Protein AF-W2XDA6-F1 (afdb_monomer)

Radius of gyration: 19.76 Å; Cα contacts (8 Å, |Δi|>4): 24; chains: 1; bounding box: 40×34×46 Å

Structure (mmCIF, N/CA/C/O backbone):
data_AF-W2XDA6-F1
#
_entry.id   AF-W2XDA6-F1
#
loop_
_atom_site.group_PDB
_atom_site.id
_atom_site.type_symbol
_atom_site.label_atom_id
_atom_site.label_alt_id
_atom_site.label_comp_id
_atom_site.label_asym_id
_atom_site.label_entity_id
_atom_site.label_seq_id
_atom_site.pdbx_PDB_ins_code
_atom_site.Cartn_x
_atom_site.Cartn_y
_atom_site.Cartn_z
_atom_site.occupancy
_atom_site.B_iso_or_equiv
_atom_site.auth_seq_id
_atom_site.auth_comp_id
_atom_site.auth_asym_id
_atom_site.auth_atom_id
_atom_site.pdbx_PDB_model_num
ATOM 1 N N . MET A 1 1 ? 20.621 -19.648 4.888 1.00 53.22 1 MET A N 1
ATOM 2 C CA . MET A 1 1 ? 21.411 -18.552 4.280 1.00 53.22 1 MET A CA 1
ATOM 3 C C . MET A 1 1 ? 21.521 -18.736 2.771 1.00 53.22 1 MET A C 1
ATOM 5 O O . MET A 1 1 ? 21.289 -17.774 2.058 1.00 53.22 1 MET A O 1
ATOM 9 N N . GLU A 1 2 ? 21.767 -19.957 2.284 1.00 69.31 2 GLU A N 1
ATOM 10 C CA . GLU A 1 2 ? 21.814 -20.283 0.844 1.00 69.31 2 GLU A CA 1
ATOM 11 C C . GLU A 1 2 ? 20.519 -19.964 0.079 1.00 69.31 2 GLU A C 1
ATOM 13 O O . GLU A 1 2 ? 20.577 -19.352 -0.979 1.00 69.31 2 GLU A O 1
ATOM 18 N N . SER A 1 3 ? 19.342 -20.250 0.648 1.00 79.88 3 SER A N 1
ATOM 19 C CA . SER A 1 3 ? 18.049 -20.011 -0.022 1.00 79.88 3 SER A CA 1
ATOM 20 C C . SER A 1 3 ? 17.784 -18.547 -0.392 1.00 79.88 3 SER A C 1
ATOM 22 O O . SER A 1 3 ? 17.148 -18.265 -1.408 1.00 79.88 3 SER A O 1
ATOM 24 N N . PHE A 1 4 ? 18.277 -17.604 0.415 1.00 81.44 4 PHE A N 1
ATOM 25 C CA . PHE A 1 4 ? 18.180 -16.179 0.106 1.00 81.44 4 PHE A CA 1
ATOM 26 C C . PHE A 1 4 ? 19.067 -15.816 -1.085 1.00 81.44 4 PHE A C 1
ATOM 28 O O . PHE A 1 4 ? 18.620 -15.101 -1.979 1.00 81.44 4 PHE A O 1
ATOM 35 N N . TRP A 1 5 ? 20.304 -16.317 -1.107 1.00 85.12 5 TRP A N 1
ATOM 36 C CA . TRP A 1 5 ? 21.252 -16.039 -2.182 1.00 85.12 5 TRP A CA 1
ATOM 37 C C . TRP A 1 5 ? 20.809 -16.664 -3.499 1.00 85.12 5 TRP A C 1
ATOM 39 O O . TRP A 1 5 ? 20.843 -15.982 -4.518 1.00 85.12 5 TRP A O 1
ATOM 49 N N . ASP A 1 6 ? 20.278 -17.884 -3.471 1.00 86.56 6 ASP A N 1
ATOM 50 C CA . ASP A 1 6 ? 19.698 -18.528 -4.651 1.00 86.56 6 ASP A CA 1
ATOM 51 C C . ASP A 1 6 ? 18.505 -17.746 -5.201 1.00 86.56 6 ASP A C 1
ATOM 53 O O . ASP A 1 6 ? 18.417 -17.496 -6.405 1.00 86.56 6 ASP A O 1
ATOM 57 N N . TYR A 1 7 ? 17.591 -17.315 -4.325 1.00 83.00 7 TYR A N 1
ATOM 58 C CA . TYR A 1 7 ? 16.469 -16.467 -4.721 1.00 83.00 7 TYR A CA 1
ATOM 59 C C . TYR A 1 7 ? 16.955 -15.136 -5.303 1.00 83.00 7 TYR A C 1
ATOM 61 O O . TYR A 1 7 ? 16.463 -14.693 -6.343 1.00 83.00 7 TYR A O 1
ATOM 69 N N . PHE A 1 8 ? 17.932 -14.499 -4.656 1.00 77.56 8 PHE A N 1
ATOM 70 C CA . PHE A 1 8 ? 18.487 -13.227 -5.097 1.00 77.56 8 PHE A CA 1
ATOM 71 C C . PHE A 1 8 ? 19.159 -13.355 -6.465 1.00 77.56 8 PHE A C 1
ATOM 73 O O . PHE A 1 8 ? 18.849 -12.570 -7.357 1.00 77.56 8 PHE A O 1
ATOM 80 N N . VAL A 1 9 ? 20.018 -14.357 -6.668 1.00 82.44 9 VAL A N 1
ATOM 81 C CA . VAL A 1 9 ? 20.710 -14.592 -7.944 1.00 82.44 9 VAL A CA 1
ATOM 82 C C . VAL A 1 9 ? 19.700 -14.843 -9.060 1.00 82.44 9 VAL A C 1
ATOM 84 O O . VAL A 1 9 ? 19.720 -14.113 -10.052 1.00 82.44 9 VAL A O 1
ATOM 87 N N . LYS A 1 10 ? 18.743 -15.757 -8.858 1.00 82.88 10 LYS A N 1
ATOM 88 C CA . LYS A 1 10 ? 17.706 -16.053 -9.860 1.00 82.88 10 LYS A CA 1
ATOM 89 C C . LYS A 1 10 ? 16.884 -14.814 -10.221 1.00 82.88 10 LYS A C 1
ATOM 91 O O . LYS A 1 10 ? 16.672 -14.515 -11.393 1.00 82.88 10 LYS A O 1
ATOM 96 N N . THR A 1 11 ? 16.451 -14.056 -9.215 1.00 76.75 11 THR A N 1
ATOM 97 C CA . THR A 1 11 ? 15.497 -12.951 -9.407 1.00 76.75 11 THR A CA 1
ATOM 98 C C . THR A 1 11 ? 16.164 -11.646 -9.843 1.00 76.75 11 THR A C 1
ATOM 100 O O . THR A 1 11 ? 15.520 -10.796 -10.454 1.00 76.75 11 THR A O 1
ATOM 103 N N . ARG A 1 12 ? 17.438 -11.425 -9.496 1.00 78.25 12 ARG A N 1
ATOM 104 C CA . ARG A 1 12 ? 18.130 -10.146 -9.733 1.00 78.25 12 ARG A CA 1
ATOM 105 C C . ARG A 1 12 ? 19.229 -10.238 -10.775 1.00 78.25 12 ARG A C 1
ATOM 107 O O . ARG A 1 12 ? 19.311 -9.336 -11.598 1.00 78.25 12 ARG A O 1
ATOM 114 N N . ARG A 1 13 ? 20.053 -11.285 -10.734 1.00 78.62 13 ARG A N 1
ATOM 115 C CA . ARG A 1 13 ? 21.190 -11.439 -11.648 1.00 78.62 13 ARG A CA 1
ATOM 116 C C . ARG A 1 13 ? 20.790 -12.152 -12.933 1.00 78.62 13 ARG A C 1
ATOM 118 O O . ARG A 1 13 ? 21.169 -11.715 -14.004 1.00 78.62 13 ARG A O 1
ATOM 125 N N . ASP A 1 14 ? 20.034 -13.239 -12.828 1.00 79.69 14 ASP A N 1
ATOM 126 C CA . ASP A 1 14 ? 19.717 -14.056 -14.005 1.00 79.69 14 ASP A CA 1
ATOM 127 C C . ASP A 1 14 ? 18.526 -13.488 -14.791 1.00 79.69 14 ASP A C 1
ATOM 129 O O . ASP A 1 14 ? 18.443 -13.651 -16.002 1.00 79.69 14 ASP A O 1
ATOM 133 N N . THR A 1 15 ? 17.620 -12.778 -14.110 1.00 75.50 15 THR A N 1
ATOM 134 C CA . THR A 1 15 ? 16.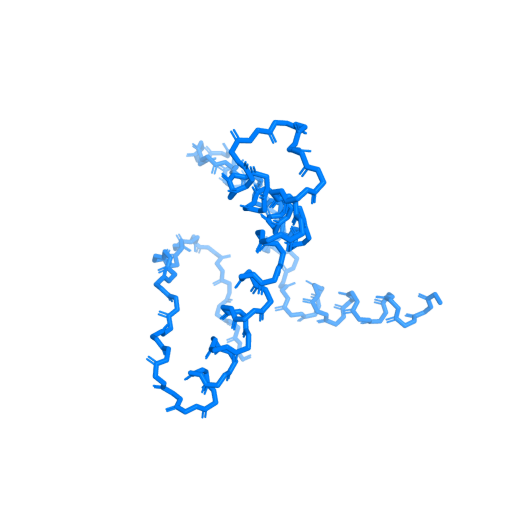469 -12.121 -14.755 1.00 75.50 15 THR A CA 1
ATOM 135 C C . THR A 1 15 ? 16.848 -10.796 -15.426 1.00 75.50 15 THR A C 1
ATOM 137 O O . THR A 1 15 ? 16.199 -10.394 -16.387 1.00 75.50 15 THR A O 1
ATOM 140 N N . TYR A 1 16 ? 17.877 -10.098 -14.934 1.00 71.38 16 TYR A N 1
ATOM 141 C CA . TYR A 1 16 ? 18.285 -8.792 -15.454 1.00 71.38 16 TYR A CA 1
ATOM 142 C C . TYR A 1 16 ? 19.768 -8.806 -15.791 1.00 71.38 16 TYR A C 1
ATOM 144 O O . TYR A 1 16 ? 20.596 -9.030 -14.909 1.00 71.38 16 TYR A O 1
ATOM 152 N N . ASP A 1 17 ? 20.095 -8.505 -17.049 1.00 75.81 17 ASP A N 1
ATOM 153 C CA . ASP A 1 17 ? 21.481 -8.347 -17.476 1.00 75.81 17 ASP A CA 1
ATOM 154 C C . ASP A 1 17 ? 22.221 -7.328 -16.594 1.00 75.81 17 ASP A C 1
ATOM 156 O O . ASP A 1 17 ? 21.642 -6.347 -16.120 1.00 75.81 17 ASP A O 1
ATOM 160 N N . ILE A 1 18 ? 23.519 -7.550 -16.377 1.00 71.44 18 ILE A N 1
ATOM 161 C CA . ILE A 1 18 ? 24.352 -6.684 -15.531 1.00 71.44 18 ILE A CA 1
ATOM 162 C C . ILE A 1 18 ? 24.339 -5.236 -16.048 1.00 71.44 18 ILE A C 1
ATOM 164 O O . ILE A 1 18 ? 24.400 -4.301 -15.248 1.00 71.44 18 ILE A O 1
ATOM 168 N N . SER A 1 19 ? 24.178 -5.023 -17.359 1.00 72.31 19 SER A N 1
ATOM 169 C CA . SER A 1 19 ? 24.037 -3.684 -17.941 1.00 72.31 19 SER A CA 1
ATOM 170 C C . SER A 1 19 ? 22.820 -2.912 -17.418 1.00 72.31 19 SER A C 1
ATOM 172 O O . SER A 1 19 ? 22.909 -1.694 -17.280 1.00 72.31 19 SER A O 1
ATOM 174 N N . CYS A 1 20 ? 21.740 -3.588 -17.009 1.00 66.88 20 CYS A N 1
ATOM 175 C CA . CYS A 1 20 ? 20.569 -2.960 -16.385 1.00 66.88 20 CYS A CA 1
ATOM 176 C C . CYS A 1 20 ? 20.871 -2.366 -14.997 1.00 66.88 20 CYS A C 1
ATOM 178 O O . CYS A 1 20 ? 20.094 -1.560 -14.489 1.00 66.88 20 CYS A O 1
ATOM 180 N N . TRP A 1 21 ? 21.987 -2.758 -14.375 1.00 73.31 21 TRP A N 1
ATOM 181 C CA . TRP A 1 21 ? 22.459 -2.213 -13.099 1.00 73.31 21 TRP A CA 1
ATOM 182 C C . TRP A 1 21 ? 23.443 -1.049 -13.282 1.00 73.31 21 TRP A C 1
ATOM 184 O O . TRP A 1 21 ? 23.784 -0.374 -12.310 1.00 73.31 21 TRP A O 1
ATOM 194 N N . ASN A 1 22 ? 23.902 -0.791 -14.512 1.00 77.38 22 ASN A N 1
ATOM 195 C CA . ASN A 1 22 ? 24.834 0.289 -14.803 1.00 77.38 22 ASN A CA 1
ATOM 196 C C . ASN A 1 22 ? 24.096 1.622 -15.005 1.00 77.38 22 ASN A C 1
ATOM 198 O O . ASN A 1 22 ? 23.523 1.887 -16.058 1.00 77.38 22 ASN A O 1
ATOM 202 N N . ILE A 1 23 ? 24.182 2.503 -14.008 1.00 74.56 23 ILE A N 1
ATOM 203 C CA . ILE A 1 23 ? 23.529 3.822 -14.022 1.00 74.56 23 ILE A CA 1
ATOM 204 C C . ILE A 1 23 ? 24.394 4.946 -14.620 1.00 74.56 23 ILE A C 1
ATOM 206 O O . ILE A 1 23 ? 23.946 6.089 -14.688 1.00 74.56 23 ILE A O 1
ATOM 210 N N . SER A 1 24 ? 25.624 4.658 -15.063 1.00 78.19 24 SER A N 1
ATOM 211 C CA . SER A 1 24 ? 26.550 5.688 -15.572 1.00 78.19 24 SER A CA 1
ATOM 212 C C . SER A 1 24 ? 26.011 6.435 -16.798 1.00 78.19 24 SER A C 1
ATOM 214 O O . SER A 1 24 ? 26.189 7.647 -16.903 1.00 78.19 24 SER A O 1
ATOM 216 N N . GLY A 1 25 ? 25.288 5.747 -17.691 1.00 73.62 25 GLY A N 1
ATOM 217 C CA . GLY A 1 25 ? 24.611 6.377 -18.831 1.00 73.62 25 GLY A CA 1
ATOM 218 C C . GLY A 1 25 ? 23.520 7.357 -18.395 1.00 73.62 25 GLY A C 1
ATOM 219 O O . GLY A 1 25 ? 23.433 8.459 -18.923 1.00 73.62 25 GLY A O 1
ATOM 220 N N . MET A 1 26 ? 22.761 7.002 -17.355 1.00 74.19 26 MET A N 1
ATOM 221 C CA . MET A 1 26 ? 21.695 7.845 -16.803 1.00 74.19 26 MET A CA 1
ATOM 222 C C . MET A 1 26 ? 22.261 9.098 -16.128 1.00 74.19 26 MET A C 1
ATOM 224 O O . MET A 1 26 ? 21.709 10.183 -16.282 1.00 74.19 26 MET A O 1
ATOM 228 N N . MET A 1 27 ? 23.400 8.961 -15.438 1.00 76.56 27 MET A N 1
ATOM 229 C CA . MET A 1 27 ? 24.135 10.099 -14.876 1.00 76.56 27 MET A CA 1
ATOM 230 C C . MET A 1 27 ? 24.665 11.032 -15.970 1.00 76.56 27 MET A C 1
ATOM 232 O O . MET A 1 27 ? 24.546 12.246 -15.844 1.00 76.56 27 MET A O 1
ATOM 236 N N . LYS A 1 28 ? 25.216 10.479 -17.059 1.00 80.25 28 LYS A N 1
ATOM 237 C CA . LYS A 1 28 ? 25.729 11.264 -18.193 1.00 80.25 28 LYS A CA 1
ATOM 238 C C . LYS A 1 28 ? 24.630 12.070 -18.895 1.00 80.25 28 LYS A C 1
ATOM 240 O O . LYS A 1 28 ? 24.893 13.171 -19.367 1.00 80.25 28 LYS A O 1
ATOM 245 N N . GLU A 1 29 ? 23.416 11.532 -18.950 1.00 81.19 29 GLU A N 1
ATOM 246 C CA . GLU A 1 29 ? 22.244 12.184 -19.549 1.00 81.19 29 GLU A CA 1
ATOM 247 C C . GLU A 1 29 ? 21.473 13.089 -18.569 1.00 81.19 29 GLU A C 1
ATOM 249 O O . GLU A 1 29 ? 20.426 13.621 -18.929 1.00 81.19 29 GLU A O 1
ATOM 254 N N . ASN A 1 30 ? 21.981 13.298 -17.345 1.00 78.50 30 ASN A N 1
ATOM 255 C CA . ASN A 1 30 ? 21.308 14.054 -16.279 1.00 78.50 30 ASN A CA 1
ATOM 256 C C . ASN A 1 30 ? 19.871 13.573 -15.996 1.00 78.50 30 ASN A C 1
ATOM 258 O O . ASN A 1 30 ? 19.000 14.363 -15.629 1.00 78.50 30 ASN A O 1
ATOM 262 N N . LEU A 1 31 ? 19.612 12.272 -16.156 1.00 73.56 31 LEU A N 1
ATOM 263 C CA . LEU A 1 31 ? 18.328 11.686 -15.790 1.00 73.56 31 LEU A CA 1
ATOM 264 C C . LEU A 1 31 ? 18.193 11.656 -14.266 1.00 73.56 31 LEU A C 1
ATOM 266 O O . LEU A 1 31 ? 19.104 11.231 -13.553 1.00 73.56 31 LEU A O 1
ATOM 270 N N . GLU A 1 32 ? 17.030 12.065 -13.763 1.00 75.81 32 GLU A N 1
ATOM 271 C CA . GLU A 1 32 ? 16.738 12.017 -12.334 1.00 75.81 32 GLU A CA 1
ATOM 272 C C . GLU A 1 32 ? 16.686 10.557 -11.848 1.00 75.81 32 GLU A C 1
ATOM 274 O O . GLU A 1 32 ? 15.765 9.794 -12.158 1.00 75.81 32 GLU A O 1
ATOM 279 N N . ILE A 1 33 ? 17.688 10.152 -11.062 1.00 66.31 33 ILE A N 1
ATOM 280 C CA . ILE A 1 33 ? 17.725 8.828 -10.433 1.00 66.31 33 ILE A CA 1
ATOM 281 C C . ILE A 1 33 ? 16.950 8.895 -9.120 1.00 66.31 33 ILE A C 1
ATOM 283 O O . ILE A 1 33 ? 17.498 9.160 -8.050 1.00 66.31 33 ILE A O 1
ATOM 287 N N . VAL A 1 34 ? 15.653 8.617 -9.193 1.00 62.84 34 VAL A N 1
ATOM 288 C CA . VAL A 1 34 ? 14.812 8.522 -7.998 1.00 62.84 34 VAL A CA 1
ATOM 289 C C . VAL A 1 34 ? 14.964 7.132 -7.385 1.00 62.84 34 VAL A C 1
ATOM 291 O O . VAL A 1 34 ? 14.551 6.130 -7.977 1.00 62.84 34 VAL A O 1
ATOM 294 N N . ASN A 1 35 ? 15.508 7.049 -6.166 1.00 59.94 35 ASN A N 1
ATOM 295 C CA . ASN A 1 35 ? 15.510 5.807 -5.394 1.00 59.94 35 ASN A CA 1
ATOM 296 C C . ASN A 1 35 ? 14.072 5.451 -4.992 1.00 59.94 35 ASN A C 1
ATOM 298 O O . ASN A 1 35 ? 13.578 5.818 -3.922 1.00 59.94 35 ASN A O 1
ATOM 302 N N . ARG A 1 36 ? 13.391 4.689 -5.849 1.00 56.69 36 ARG A N 1
ATOM 303 C CA . ARG A 1 36 ? 12.168 3.988 -5.471 1.00 56.69 36 ARG A CA 1
ATOM 304 C C . ARG A 1 36 ? 12.574 2.854 -4.546 1.00 56.69 36 ARG A C 1
ATOM 306 O O . ARG A 1 36 ? 12.790 1.728 -4.986 1.00 56.69 36 ARG A O 1
ATOM 313 N N . THR A 1 37 ? 12.694 3.160 -3.255 1.00 51.75 37 THR A N 1
ATOM 314 C CA . THR A 1 37 ? 12.884 2.134 -2.232 1.00 51.75 37 THR A CA 1
ATOM 315 C C . THR A 1 37 ? 11.731 1.150 -2.369 1.00 51.75 37 THR A C 1
ATOM 317 O O . THR A 1 37 ? 10.597 1.447 -1.997 1.00 51.75 37 THR A O 1
ATOM 320 N N . ASN A 1 38 ? 12.013 -0.031 -2.913 1.00 61.38 38 ASN A N 1
ATOM 321 C CA . ASN A 1 38 ? 11.007 -1.043 -3.201 1.00 61.38 38 ASN A CA 1
ATOM 322 C C . ASN A 1 38 ? 10.565 -1.798 -1.939 1.00 61.38 38 ASN A C 1
ATOM 324 O O . ASN A 1 38 ? 10.129 -2.936 -2.058 1.00 61.38 38 ASN A O 1
ATOM 328 N N . LYS A 1 39 ? 10.718 -1.212 -0.740 1.00 73.75 39 LYS A N 1
ATOM 329 C CA . LYS A 1 39 ? 10.346 -1.836 0.533 1.00 73.75 39 LYS A CA 1
ATOM 330 C C . LYS A 1 39 ? 8.835 -1.715 0.698 1.00 73.75 39 LYS A C 1
ATOM 332 O O . LYS A 1 39 ? 8.372 -0.656 1.135 1.00 73.75 39 LYS A O 1
ATOM 337 N N . PRO A 1 40 ? 8.059 -2.773 0.412 1.00 73.81 40 PRO A N 1
ATOM 338 C CA . PRO A 1 40 ? 6.605 -2.683 0.438 1.00 73.81 40 PRO A CA 1
ATOM 339 C C . PRO A 1 40 ? 6.119 -2.368 1.854 1.00 73.81 40 PRO A C 1
ATOM 341 O O . PRO A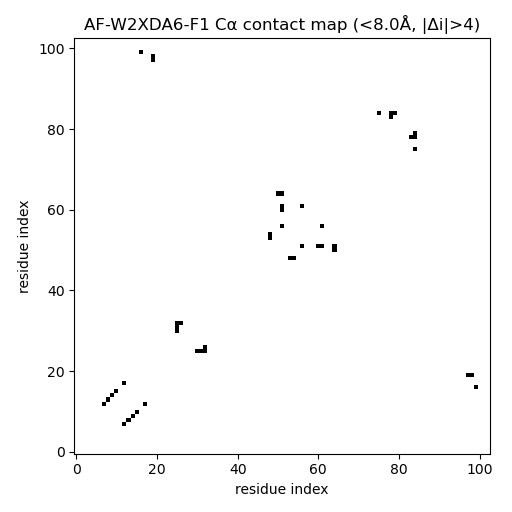 1 40 ? 5.201 -1.580 2.027 1.00 73.81 40 PRO A O 1
ATOM 344 N N . LEU A 1 41 ? 6.829 -2.871 2.870 1.00 79.38 41 LEU A N 1
ATOM 345 C CA . LEU A 1 41 ? 6.567 -2.574 4.276 1.00 79.38 41 LEU A CA 1
ATOM 346 C C . LEU A 1 41 ? 6.719 -1.083 4.612 1.00 79.38 41 LEU A C 1
ATOM 348 O O . LEU A 1 41 ? 5.885 -0.521 5.307 1.00 79.38 41 LEU A O 1
ATOM 352 N N . ALA A 1 42 ? 7.756 -0.414 4.101 1.00 83.06 42 ALA A N 1
ATOM 353 C CA . ALA A 1 42 ? 7.958 1.012 4.367 1.00 83.06 42 ALA A CA 1
ATOM 354 C C . ALA A 1 42 ? 6.937 1.889 3.622 1.00 83.06 42 ALA A C 1
ATOM 356 O O . ALA A 1 42 ? 6.567 2.957 4.102 1.00 83.06 42 ALA A O 1
ATOM 357 N N . ALA A 1 43 ? 6.487 1.461 2.438 1.00 83.38 43 ALA A N 1
ATOM 358 C CA . ALA A 1 43 ? 5.385 2.113 1.733 1.00 83.38 43 ALA A CA 1
ATOM 359 C C . ALA A 1 43 ? 4.055 1.921 2.481 1.00 83.38 43 ALA A C 1
ATOM 361 O O . ALA A 1 43 ? 3.325 2.885 2.688 1.00 83.38 43 ALA A O 1
ATOM 362 N N . TYR A 1 44 ? 3.789 0.702 2.953 1.00 87.25 44 TYR A N 1
ATOM 363 C CA . TYR A 1 44 ? 2.600 0.375 3.733 1.00 87.25 44 TYR A CA 1
ATOM 364 C C . TYR A 1 44 ? 2.547 1.146 5.058 1.00 87.25 44 TYR A C 1
ATOM 366 O O . TYR A 1 44 ? 1.534 1.770 5.356 1.00 87.25 44 TYR A O 1
ATOM 374 N N . ASN A 1 45 ? 3.654 1.198 5.806 1.00 87.44 45 ASN A N 1
ATOM 375 C CA . ASN A 1 45 ? 3.722 1.943 7.065 1.00 87.44 45 ASN A CA 1
ATOM 376 C C . ASN A 1 45 ? 3.485 3.447 6.868 1.00 87.44 45 ASN A C 1
ATOM 378 O O . ASN A 1 45 ? 2.846 4.067 7.711 1.00 87.44 45 ASN A O 1
ATOM 382 N N . ARG A 1 46 ? 3.956 4.030 5.754 1.00 87.88 46 ARG A N 1
ATOM 383 C CA . ARG A 1 46 ? 3.661 5.431 5.408 1.00 87.88 46 ARG A CA 1
ATOM 384 C C . ARG A 1 46 ? 2.177 5.640 5.124 1.00 87.88 46 ARG A C 1
ATOM 386 O O . ARG A 1 46 ? 1.576 6.505 5.741 1.00 87.88 46 ARG A O 1
ATOM 393 N N . ARG A 1 47 ? 1.570 4.784 4.296 1.00 88.88 47 ARG A N 1
ATOM 394 C CA . ARG A 1 47 ? 0.125 4.836 4.030 1.00 88.88 47 ARG A CA 1
ATOM 395 C C . ARG A 1 47 ? -0.696 4.703 5.316 1.00 88.88 47 ARG A C 1
ATOM 397 O O . ARG A 1 47 ? -1.657 5.438 5.490 1.00 88.88 47 ARG A O 1
ATOM 404 N N . LEU A 1 48 ? -0.326 3.793 6.216 1.00 89.50 48 LEU A N 1
ATOM 405 C CA . LEU A 1 48 ? -0.988 3.674 7.517 1.00 89.50 48 LEU A CA 1
ATOM 406 C C . LEU A 1 48 ? -0.834 4.942 8.359 1.00 89.50 48 LEU A C 1
ATOM 408 O O . LEU A 1 48 ? -1.819 5.400 8.929 1.00 89.50 48 LEU A O 1
ATOM 412 N N . ALA A 1 49 ? 0.369 5.520 8.421 1.00 89.19 49 ALA A N 1
ATOM 413 C CA . ALA A 1 49 ? 0.603 6.780 9.125 1.00 89.19 49 ALA A CA 1
ATOM 414 C C . ALA A 1 49 ? -0.275 7.918 8.574 1.00 89.19 49 ALA A C 1
ATOM 416 O O . ALA A 1 49 ? -0.872 8.652 9.361 1.00 89.19 49 ALA A O 1
ATOM 417 N N . ASP A 1 50 ? -0.426 8.003 7.249 1.00 89.31 50 ASP A N 1
ATOM 418 C CA . ASP A 1 50 ? -1.308 8.976 6.596 1.00 89.31 50 ASP A CA 1
ATOM 419 C C . ASP A 1 50 ? -2.784 8.751 6.976 1.00 89.31 50 ASP A C 1
ATOM 421 O O . ASP A 1 50 ? -3.501 9.711 7.252 1.00 89.31 50 ASP A O 1
ATOM 425 N N . ILE A 1 51 ? -3.238 7.490 7.052 1.00 91.12 51 ILE A N 1
ATOM 426 C CA . ILE A 1 51 ? -4.614 7.141 7.458 1.00 91.12 51 ILE A CA 1
ATOM 427 C C . ILE A 1 51 ? -4.867 7.480 8.934 1.00 91.12 51 ILE A C 1
ATOM 429 O O . ILE A 1 51 ? -5.950 7.953 9.273 1.00 91.12 51 ILE A O 1
ATOM 433 N N . PHE A 1 52 ? -3.892 7.255 9.822 1.00 90.62 52 PHE A N 1
ATOM 434 C CA . PHE A 1 52 ? -4.037 7.603 11.239 1.00 90.62 52 PHE A CA 1
ATOM 435 C C . PHE A 1 52 ? -4.182 9.117 11.462 1.00 90.62 52 PHE A C 1
ATOM 437 O O . PHE A 1 52 ? -4.761 9.516 12.473 1.00 90.62 52 PHE A O 1
ATOM 444 N N . GLY A 1 53 ? -3.653 9.953 10.558 1.00 85.25 53 GLY A N 1
ATOM 445 C CA . GLY A 1 53 ? -3.799 11.415 10.582 1.00 85.25 53 GLY A CA 1
ATOM 446 C C . GLY A 1 53 ? -3.087 12.127 11.740 1.00 85.25 53 GLY A C 1
ATOM 447 O O . GLY A 1 53 ? -3.134 13.352 11.833 1.00 85.25 53 GLY A O 1
ATOM 448 N N . ALA A 1 54 ? -2.422 11.381 12.623 1.00 84.62 54 ALA A N 1
ATOM 449 C CA . ALA A 1 54 ? -1.680 11.894 13.764 1.00 84.62 54 ALA A CA 1
ATOM 450 C C . ALA A 1 54 ? -0.464 10.998 14.061 1.00 84.62 54 ALA A C 1
ATOM 452 O O . ALA A 1 54 ? -0.580 9.774 13.968 1.00 84.62 54 ALA A O 1
ATOM 453 N N . PRO A 1 55 ? 0.677 11.565 14.502 1.00 86.88 55 PRO A N 1
ATOM 454 C CA . PRO A 1 55 ? 1.844 10.778 14.913 1.00 86.88 55 PRO A CA 1
ATOM 455 C C . PRO A 1 55 ? 1.553 9.815 16.074 1.00 86.88 55 PRO A C 1
ATOM 457 O O . PRO A 1 55 ? 2.160 8.749 16.170 1.00 86.88 55 PRO A O 1
ATOM 460 N N . HIS A 1 56 ? 0.616 10.191 16.953 1.00 89.62 56 HIS A N 1
ATOM 461 C CA . HIS A 1 56 ? 0.244 9.443 18.154 1.00 89.62 56 HIS A CA 1
ATOM 462 C C . HIS A 1 56 ? -1.288 9.393 18.299 1.00 89.62 56 HIS A C 1
ATOM 464 O O . HIS A 1 56 ? -1.862 10.193 19.041 1.00 89.62 56 HIS A O 1
ATOM 470 N N . PRO A 1 57 ? -1.979 8.500 17.567 1.00 90.12 57 PRO A N 1
ATOM 471 C CA . PRO A 1 57 ? -3.425 8.35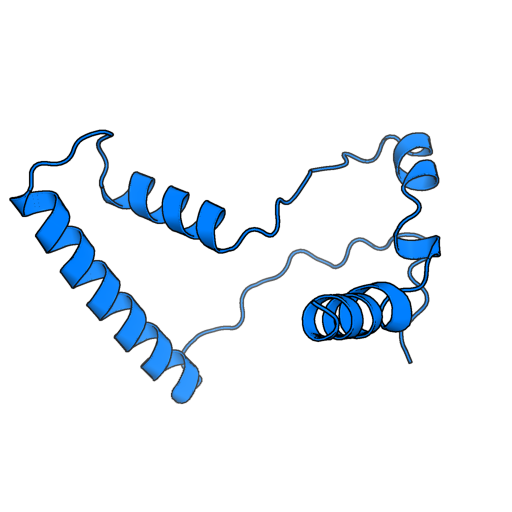0 17.689 1.00 90.12 57 PRO A CA 1
ATOM 472 C C . PRO A 1 57 ? -3.805 7.796 19.070 1.00 90.12 57 PRO A C 1
ATOM 474 O O . PRO A 1 57 ? -3.039 7.064 19.698 1.00 90.12 57 PRO A O 1
ATOM 477 N N . SER A 1 58 ? -5.020 8.101 19.536 1.00 94.56 58 SER A N 1
ATOM 478 C CA . SER A 1 58 ? -5.578 7.420 20.709 1.00 94.56 58 SER A CA 1
ATOM 479 C C . SER A 1 58 ? -5.721 5.919 20.434 1.00 94.56 58 SER A C 1
ATOM 481 O O . SER A 1 58 ? -5.885 5.507 19.286 1.00 94.56 58 SER A O 1
ATOM 483 N N . ILE A 1 59 ? -5.706 5.089 21.482 1.00 94.81 59 ILE A N 1
ATOM 484 C CA . ILE A 1 59 ? -5.855 3.629 21.334 1.00 94.81 59 ILE A CA 1
ATOM 485 C C . ILE A 1 59 ? -7.163 3.276 20.611 1.00 94.81 59 ILE A C 1
ATOM 487 O O . ILE A 1 59 ? -7.169 2.389 19.763 1.00 94.81 59 ILE A O 1
ATOM 491 N N . LEU A 1 60 ? -8.252 3.995 20.902 1.00 96.00 60 LEU A N 1
ATOM 492 C CA . LEU A 1 60 ? -9.539 3.792 20.231 1.00 96.00 60 LEU A CA 1
ATOM 493 C C . LEU A 1 60 ? -9.433 4.077 18.728 1.00 96.00 60 LEU A C 1
ATOM 495 O O . LEU A 1 60 ? -9.749 3.207 17.922 1.00 96.00 60 LEU A O 1
ATOM 499 N N . ASN A 1 61 ? -8.888 5.240 18.354 1.00 92.56 61 ASN A N 1
ATOM 500 C CA . ASN A 1 61 ? -8.696 5.598 16.948 1.00 92.56 61 ASN A CA 1
ATOM 501 C C . ASN A 1 61 ? -7.762 4.612 16.233 1.00 92.56 61 ASN A C 1
ATOM 503 O O . ASN A 1 61 ? -8.022 4.198 15.108 1.00 92.56 61 ASN A O 1
ATOM 507 N N . PHE A 1 62 ? -6.689 4.193 16.905 1.00 93.00 62 PHE A N 1
ATOM 508 C CA . PHE A 1 62 ? -5.749 3.212 16.378 1.00 93.00 62 PHE A CA 1
ATOM 509 C C . PHE A 1 62 ? -6.439 1.880 16.048 1.00 93.00 62 PHE A C 1
ATOM 511 O O . PHE A 1 62 ? -6.283 1.352 14.947 1.00 93.00 62 PHE A O 1
ATOM 518 N N . VAL A 1 63 ? -7.228 1.350 16.987 1.00 96.06 63 VAL A N 1
ATOM 519 C CA . VAL A 1 63 ? -7.957 0.087 16.810 1.00 96.06 63 VAL A CA 1
ATOM 520 C C . VAL A 1 63 ? -9.004 0.202 15.703 1.00 96.06 63 VAL A C 1
ATOM 522 O O . VAL A 1 63 ? -9.116 -0.708 14.880 1.00 96.06 63 VAL A O 1
ATOM 525 N N . ASP A 1 64 ? -9.754 1.300 15.657 1.00 95.75 64 ASP A N 1
ATOM 526 C CA . ASP A 1 64 ? -10.820 1.481 14.670 1.00 95.75 64 ASP A CA 1
ATOM 527 C C . ASP A 1 64 ? -10.268 1.626 13.247 1.00 95.75 64 ASP A C 1
ATOM 529 O O . ASP A 1 64 ? -10.755 0.961 12.328 1.00 95.75 64 ASP A O 1
ATOM 533 N N . VAL A 1 65 ? -9.184 2.390 13.068 1.00 94.50 65 VAL A N 1
ATOM 534 C CA . VAL A 1 65 ? -8.479 2.491 11.781 1.00 94.50 65 VAL A CA 1
ATOM 535 C C . VAL A 1 65 ? -7.960 1.127 11.325 1.00 94.50 65 VAL A C 1
ATOM 537 O O . VAL A 1 65 ? -8.148 0.759 10.165 1.00 94.50 65 VAL A O 1
ATOM 540 N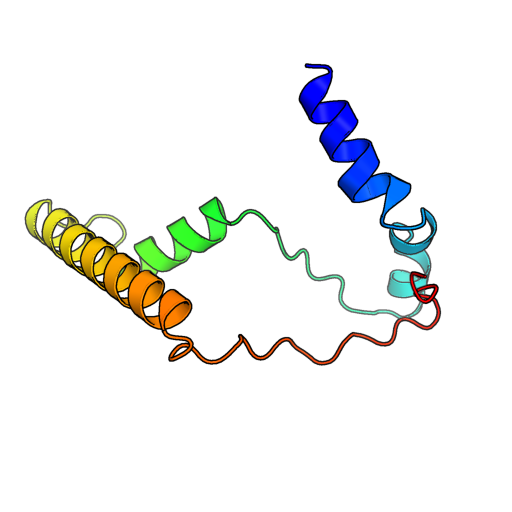 N . LEU A 1 66 ? -7.354 0.338 12.219 1.00 95.12 66 LEU A N 1
ATOM 541 C CA . LEU A 1 66 ? -6.852 -0.991 11.859 1.00 95.12 66 LEU A CA 1
ATOM 542 C C . LEU A 1 66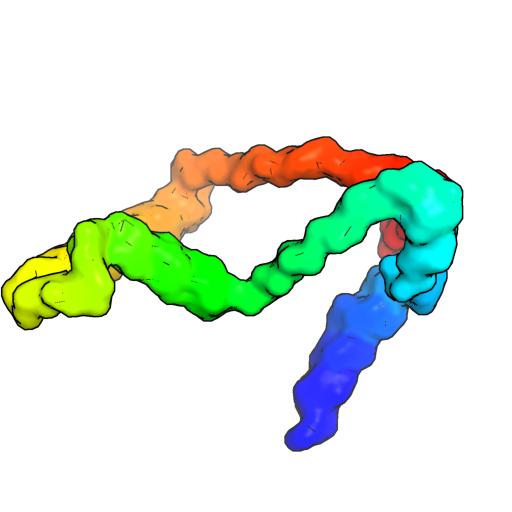 ? -7.968 -1.961 11.464 1.00 95.12 66 LEU A C 1
ATOM 544 O O . LEU A 1 66 ? -7.800 -2.721 10.510 1.00 95.12 66 LEU A O 1
ATOM 548 N N . LYS A 1 67 ? -9.111 -1.938 12.160 1.00 97.12 67 LYS A N 1
ATOM 549 C CA . LYS A 1 67 ? -10.280 -2.747 11.778 1.00 97.12 67 LYS A CA 1
ATOM 550 C C . LYS A 1 67 ? -10.771 -2.375 10.383 1.00 97.12 67 LYS A C 1
ATOM 552 O O . LYS A 1 67 ? -11.053 -3.265 9.579 1.00 97.12 67 LYS A O 1
ATOM 557 N N . GLN A 1 68 ? -10.857 -1.078 10.094 1.00 96.06 68 GLN A N 1
ATOM 558 C CA . GLN A 1 68 ? -11.294 -0.602 8.788 1.00 96.06 68 GLN A CA 1
ATOM 559 C C . GLN A 1 68 ? -10.299 -0.984 7.687 1.00 96.06 68 GLN A C 1
ATOM 561 O O . GLN A 1 68 ? -10.716 -1.457 6.633 1.00 96.06 68 GLN A O 1
ATOM 566 N N . GLU A 1 69 ? -8.996 -0.849 7.932 1.00 94.81 69 GLU A N 1
ATOM 567 C CA . GLU A 1 69 ? -7.966 -1.251 6.972 1.00 94.81 69 GLU A CA 1
ATOM 568 C C . GLU A 1 69 ? -7.981 -2.765 6.716 1.00 94.81 69 GLU A C 1
ATOM 570 O O . GLU A 1 69 ? -7.918 -3.193 5.565 1.00 94.81 69 GLU A O 1
ATOM 575 N N . ALA A 1 70 ? -8.147 -3.585 7.759 1.00 95.31 70 ALA A N 1
ATOM 576 C CA . ALA A 1 70 ? -8.275 -5.033 7.610 1.00 95.31 70 ALA A CA 1
ATOM 577 C C . ALA A 1 70 ? -9.492 -5.412 6.751 1.00 95.31 70 ALA A C 1
ATOM 579 O O . ALA A 1 70 ? -9.385 -6.260 5.864 1.00 95.31 70 ALA A O 1
ATOM 580 N N . LYS A 1 71 ? -10.636 -4.751 6.973 1.00 97.25 71 LYS A N 1
ATOM 581 C CA . LYS A 1 71 ? -11.836 -4.930 6.148 1.00 97.25 71 LYS A CA 1
ATOM 582 C C . LYS A 1 71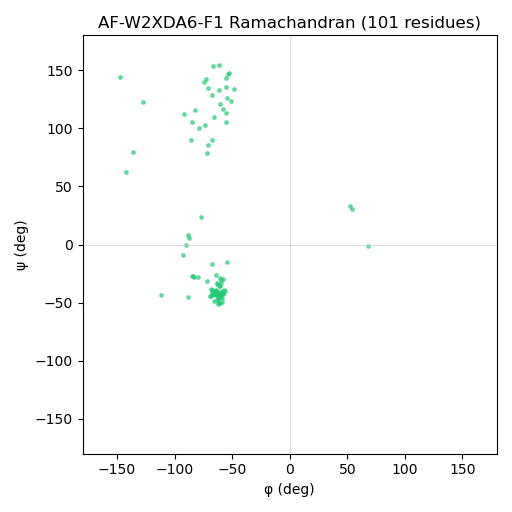 ? -11.579 -4.535 4.690 1.00 97.25 71 LYS A C 1
ATOM 584 O O . LYS A 1 71 ? -11.827 -5.344 3.801 1.00 97.25 71 LYS A O 1
ATOM 589 N N . ASN A 1 72 ? -11.019 -3.347 4.455 1.00 93.94 72 ASN A N 1
ATOM 590 C CA . ASN A 1 72 ? -10.691 -2.864 3.110 1.00 93.94 72 ASN A CA 1
ATOM 591 C C . ASN A 1 72 ? -9.772 -3.842 2.364 1.00 93.94 72 ASN A C 1
ATOM 593 O O . ASN A 1 72 ? -9.955 -4.087 1.174 1.00 93.94 72 ASN A O 1
ATOM 597 N N . TYR A 1 73 ? -8.792 -4.418 3.063 1.00 93.00 73 TYR A N 1
ATOM 598 C CA . TYR A 1 73 ? -7.867 -5.381 2.478 1.00 93.00 73 TYR A CA 1
ATOM 599 C C . TYR A 1 73 ? -8.568 -6.683 2.070 1.00 93.00 73 TYR A C 1
ATOM 601 O O . TYR A 1 73 ? -8.325 -7.203 0.980 1.00 93.00 73 TYR A O 1
ATOM 609 N N . LEU A 1 74 ? -9.470 -7.203 2.910 1.00 96.00 74 LEU A N 1
ATOM 610 C CA . LEU A 1 74 ? -10.281 -8.375 2.567 1.00 96.00 74 LEU A CA 1
ATOM 611 C C . LEU A 1 74 ? -11.181 -8.101 1.357 1.00 96.00 74 LEU A C 1
ATOM 613 O O . LEU A 1 74 ? -11.218 -8.917 0.435 1.00 96.00 74 LEU A O 1
ATOM 617 N N . ASP A 1 75 ? -11.839 -6.943 1.323 1.00 95.50 75 ASP A N 1
ATOM 618 C CA . ASP A 1 75 ? -12.673 -6.527 0.193 1.00 95.50 75 ASP A CA 1
ATOM 619 C C . ASP A 1 75 ? -11.838 -6.428 -1.095 1.00 95.50 75 ASP A C 1
ATOM 621 O O . ASP A 1 75 ? -12.226 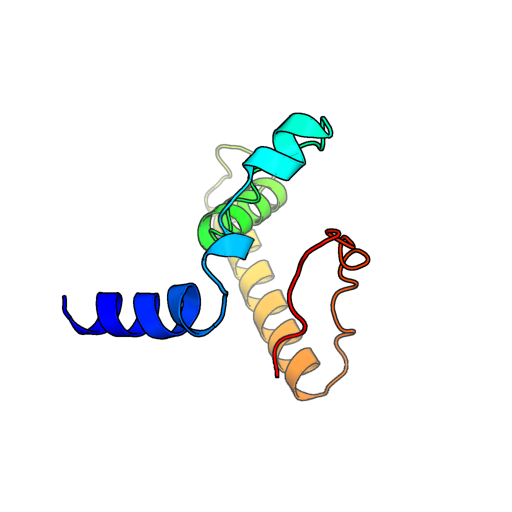-6.958 -2.139 1.00 95.50 75 ASP A O 1
ATOM 625 N N . GLN A 1 76 ? -10.628 -5.866 -1.011 1.00 92.69 76 GLN A N 1
ATOM 626 C CA . GLN A 1 76 ? -9.697 -5.804 -2.135 1.00 92.69 76 GLN A CA 1
ATOM 627 C C . GLN A 1 76 ? -9.289 -7.200 -2.628 1.00 92.69 76 GLN A C 1
ATOM 629 O O . GLN A 1 76 ? -9.248 -7.428 -3.837 1.00 92.69 76 GLN A O 1
ATOM 634 N N . LEU A 1 77 ? -9.006 -8.153 -1.734 1.00 94.00 77 LEU A N 1
ATOM 635 C CA . LEU A 1 77 ? -8.683 -9.531 -2.125 1.00 94.00 77 LEU A CA 1
ATOM 636 C C . LEU A 1 77 ? -9.850 -10.2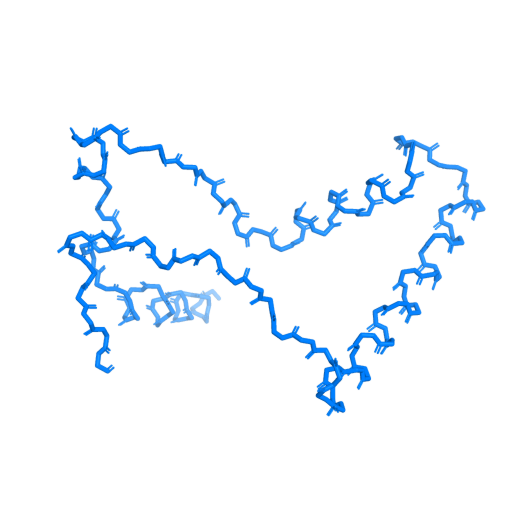05 -2.851 1.00 94.00 77 LEU A C 1
ATOM 638 O O . LEU A 1 77 ? -9.646 -10.892 -3.857 1.00 94.00 77 LEU A O 1
ATOM 642 N N . VAL A 1 78 ? -11.072 -9.994 -2.363 1.00 96.38 78 VAL A N 1
ATOM 643 C CA . VAL A 1 78 ? -12.292 -10.483 -3.008 1.00 96.38 78 VAL A CA 1
ATOM 644 C C . VAL A 1 78 ? -12.441 -9.840 -4.393 1.00 96.38 78 VAL A C 1
ATOM 646 O O . VAL A 1 78 ? -12.673 -10.544 -5.377 1.00 96.38 78 VAL A O 1
ATOM 649 N N . ASP A 1 79 ? -12.219 -8.535 -4.519 1.00 94.88 79 ASP A N 1
ATOM 650 C CA . ASP A 1 79 ? -12.281 -7.830 -5.800 1.00 94.88 79 ASP A CA 1
ATOM 651 C C . ASP A 1 79 ? -11.213 -8.284 -6.795 1.00 94.88 79 ASP A C 1
ATOM 653 O O . ASP A 1 79 ? -11.512 -8.435 -7.982 1.00 94.88 79 ASP A O 1
ATOM 657 N N . VAL A 1 80 ? -9.988 -8.554 -6.339 1.00 91.19 80 VAL A N 1
ATOM 658 C CA . VAL A 1 80 ? -8.931 -9.148 -7.170 1.00 91.19 80 VAL A CA 1
ATOM 659 C C . VAL A 1 80 ? -9.360 -10.533 -7.648 1.00 91.19 80 VAL A C 1
ATOM 661 O O . VAL A 1 80 ? -9.290 -10.820 -8.846 1.00 91.19 80 VAL A O 1
ATOM 664 N N . ARG A 1 81 ? -9.877 -11.377 -6.746 1.00 93.88 81 ARG A N 1
ATOM 665 C CA . ARG A 1 81 ? -10.354 -12.728 -7.078 1.00 93.88 81 ARG A CA 1
ATOM 666 C C . ARG A 1 81 ? -11.467 -12.705 -8.127 1.00 93.88 81 ARG A C 1
ATOM 668 O O . ARG A 1 81 ? -11.470 -13.539 -9.029 1.00 93.88 81 ARG A O 1
ATOM 675 N N . HIS A 1 82 ? -12.384 -11.746 -8.032 1.00 95.81 82 HIS A N 1
ATOM 676 C CA . HIS A 1 82 ? -13.489 -11.574 -8.977 1.00 95.81 82 HIS A CA 1
ATOM 677 C C . HIS A 1 82 ? -13.149 -10.680 -10.179 1.00 95.81 82 HIS A C 1
ATOM 679 O O . HIS A 1 82 ? -14.046 -10.359 -10.956 1.00 95.81 82 HIS A O 1
ATOM 685 N N . ARG A 1 83 ? -11.878 -10.284 -10.357 1.00 90.62 83 ARG A N 1
ATOM 686 C CA . ARG A 1 83 ? -11.411 -9.397 -11.441 1.00 90.62 83 ARG A CA 1
ATOM 687 C C . ARG A 1 83 ? -12.169 -8.061 -11.524 1.00 90.62 83 ARG A C 1
ATOM 689 O O . ARG A 1 83 ? -12.312 -7.491 -12.602 1.00 90.62 83 ARG A O 1
ATOM 696 N N . ARG A 1 84 ? -12.653 -7.558 -10.386 1.00 92.94 84 ARG A N 1
ATOM 697 C CA . ARG A 1 84 ? -13.297 -6.238 -10.262 1.00 92.94 84 ARG A CA 1
ATOM 698 C C . ARG A 1 84 ? -12.279 -5.117 -10.067 1.00 92.94 84 ARG A C 1
ATOM 700 O O . ARG A 1 84 ? -12.526 -3.983 -10.472 1.00 92.94 84 ARG A O 1
ATOM 707 N N . GLN A 1 85 ? -11.123 -5.437 -9.488 1.00 89.00 85 GLN A N 1
ATOM 708 C CA . GLN A 1 85 ? -9.995 -4.514 -9.394 1.00 89.00 85 GLN A CA 1
ATOM 709 C C . GLN A 1 85 ? -9.407 -4.242 -10.782 1.00 89.00 85 GLN A C 1
ATOM 711 O O . GLN A 1 85 ? -9.076 -5.164 -11.529 1.00 89.00 85 GLN A O 1
ATOM 716 N N . ARG A 1 86 ? -9.256 -2.957 -11.118 1.00 84.06 86 ARG A N 1
ATOM 717 C CA . ARG A 1 86 ? -8.517 -2.544 -12.314 1.00 84.06 86 ARG A CA 1
ATOM 718 C C . ARG A 1 86 ? -7.016 -2.710 -12.055 1.00 84.06 86 ARG A C 1
ATOM 720 O O . ARG A 1 86 ? -6.567 -2.362 -10.962 1.00 84.06 86 ARG A O 1
ATOM 727 N N . PRO A 1 87 ? -6.235 -3.190 -13.036 1.00 77.88 87 PRO A N 1
ATOM 728 C CA . PRO A 1 87 ? -4.784 -3.211 -12.917 1.00 77.88 87 PRO A CA 1
ATOM 729 C C . PRO A 1 87 ? -4.247 -1.807 -12.604 1.00 77.88 87 PRO A C 1
ATOM 731 O O . PRO A 1 87 ? -4.781 -0.828 -13.141 1.00 77.88 87 PRO A O 1
ATOM 734 N N . PRO A 1 88 ? -3.195 -1.682 -11.776 1.00 76.06 88 PRO A N 1
ATOM 735 C CA . PRO A 1 88 ? -2.533 -0.404 -11.570 1.00 76.06 88 PRO A CA 1
ATOM 736 C C . PRO A 1 88 ? -2.079 0.169 -12.914 1.00 76.06 88 PRO A C 1
ATOM 738 O O . PRO A 1 88 ? -1.495 -0.540 -13.736 1.00 76.06 88 PRO A O 1
ATOM 741 N N . GLN A 1 89 ? -2.314 1.462 -13.137 1.00 76.94 89 GLN A N 1
ATOM 742 C CA . GLN A 1 89 ? -1.667 2.158 -14.242 1.00 76.94 89 GLN A CA 1
ATOM 743 C C . GLN A 1 89 ? -0.204 2.365 -13.870 1.00 76.94 89 GLN A C 1
ATOM 745 O O . GLN A 1 89 ? 0.145 3.212 -13.048 1.00 76.94 89 GLN A O 1
ATOM 750 N N . HIS A 1 90 ? 0.657 1.542 -14.451 1.00 64.44 90 HIS A N 1
ATOM 751 C CA . HIS A 1 90 ? 2.088 1.759 -14.376 1.00 64.44 90 HIS A CA 1
ATOM 752 C C . HIS A 1 90 ? 2.456 2.944 -15.274 1.00 64.44 90 HIS A C 1
ATOM 754 O O . HIS A 1 90 ? 1.875 3.119 -16.347 1.00 64.44 90 HIS A O 1
ATOM 760 N N . ALA A 1 91 ? 3.415 3.763 -14.832 1.00 65.12 91 ALA A N 1
ATOM 761 C CA . ALA A 1 91 ? 4.014 4.772 -15.699 1.00 65.12 91 ALA A CA 1
ATOM 762 C C . ALA A 1 91 ? 4.499 4.103 -16.993 1.00 65.12 91 ALA A C 1
ATOM 764 O O . ALA A 1 91 ? 4.912 2.937 -16.960 1.00 65.12 91 ALA A O 1
ATOM 765 N N . ALA A 1 92 ? 4.450 4.841 -18.107 1.00 65.25 92 ALA A N 1
ATOM 766 C CA . ALA A 1 92 ? 5.007 4.361 -19.363 1.00 65.25 92 ALA A CA 1
ATOM 767 C C . ALA A 1 92 ? 6.422 3.821 -19.096 1.00 65.25 92 ALA A C 1
ATOM 769 O O . ALA A 1 92 ? 7.176 4.471 -18.359 1.00 65.25 92 ALA A O 1
ATOM 770 N N .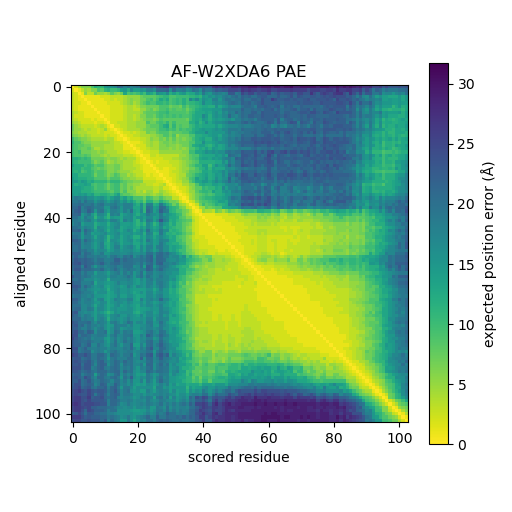 PRO A 1 93 ? 6.773 2.632 -19.618 1.00 60.41 93 PRO A N 1
ATOM 771 C CA . PRO A 1 93 ? 8.119 2.111 -19.467 1.00 60.41 93 PRO A CA 1
ATOM 772 C C . PRO A 1 93 ? 9.098 3.198 -19.898 1.00 60.41 93 PRO A C 1
ATOM 774 O O . PRO A 1 93 ? 8.991 3.705 -21.016 1.00 60.41 93 PRO A O 1
ATOM 777 N N . CYS A 1 94 ? 10.023 3.587 -19.017 1.00 52.75 94 CYS A N 1
ATOM 778 C CA . CYS A 1 94 ? 11.125 4.430 -19.448 1.00 52.75 94 CYS A CA 1
ATOM 779 C C . CYS A 1 94 ? 11.838 3.667 -20.563 1.00 52.75 94 CYS A C 1
ATOM 781 O O . CYS A 1 94 ? 12.346 2.565 -20.341 1.00 52.75 94 CYS A O 1
ATOM 783 N N . ALA A 1 95 ? 11.832 4.230 -21.769 1.00 48.81 95 ALA A N 1
ATOM 784 C CA . ALA A 1 95 ? 12.641 3.738 -22.865 1.00 48.81 95 ALA A CA 1
ATOM 785 C C . ALA A 1 95 ? 14.091 4.102 -22.545 1.00 48.81 95 ALA A C 1
ATOM 787 O O . ALA A 1 95 ? 14.620 5.095 -23.032 1.00 48.81 95 ALA A O 1
ATOM 788 N N . TYR A 1 96 ? 14.733 3.334 -21.668 1.00 53.38 96 TYR A N 1
ATOM 789 C CA . TYR A 1 96 ? 16.184 3.363 -21.635 1.00 53.38 96 TYR A CA 1
ATOM 790 C C . TYR A 1 96 ? 16.653 2.879 -23.003 1.00 53.38 96 TYR A C 1
ATOM 792 O O . TYR A 1 96 ? 16.175 1.851 -23.491 1.00 53.38 96 TYR A O 1
ATOM 800 N N . LEU A 1 97 ? 17.596 3.599 -23.608 1.00 52.19 97 LEU A N 1
ATOM 801 C CA . LEU A 1 97 ? 18.187 3.245 -24.902 1.00 52.19 97 LEU A CA 1
ATOM 802 C C . LEU A 1 97 ? 18.771 1.815 -24.931 1.00 52.19 97 LEU A C 1
ATOM 804 O O . LEU A 1 97 ? 18.967 1.267 -26.010 1.00 52.19 97 LEU A O 1
ATOM 808 N N . CYS A 1 98 ? 18.968 1.182 -23.767 1.00 46.16 98 CYS A N 1
ATOM 809 C CA . CYS A 1 98 ? 19.489 -0.174 -23.625 1.00 46.16 98 CYS A CA 1
ATOM 810 C C . CYS A 1 98 ? 18.815 -0.973 -22.485 1.00 46.16 98 CYS A C 1
ATOM 812 O O . CYS A 1 98 ? 19.503 -1.383 -21.556 1.00 46.16 98 CYS A O 1
ATOM 814 N N . ILE A 1 99 ? 17.502 -1.247 -22.525 1.00 48.97 99 ILE A N 1
ATOM 815 C CA . ILE A 1 99 ? 17.018 -2.497 -21.895 1.00 48.97 99 ILE A CA 1
ATOM 816 C C . ILE A 1 99 ? 17.010 -3.566 -22.991 1.00 48.97 99 ILE A C 1
ATOM 818 O O . ILE A 1 99 ? 16.198 -3.461 -23.917 1.00 48.97 99 ILE A O 1
ATOM 822 N N . PRO A 1 100 ? 17.877 -4.595 -22.931 1.00 44.12 100 PRO A N 1
ATOM 823 C CA . PRO A 1 100 ? 17.747 -5.749 -23.807 1.00 44.12 100 PRO A CA 1
ATOM 824 C C . PRO A 1 100 ? 16.338 -6.322 -23.641 1.00 44.12 100 PRO A C 1
ATOM 826 O O . PRO A 1 100 ? 15.912 -6.593 -22.518 1.00 44.12 100 PRO A O 1
ATOM 829 N N . ARG A 1 101 ? 15.586 -6.483 -24.738 1.00 45.34 101 ARG A N 1
ATOM 830 C CA . ARG A 1 101 ? 14.291 -7.174 -24.683 1.00 45.34 101 ARG A CA 1
ATOM 831 C C . ARG A 1 101 ? 14.521 -8.559 -24.078 1.00 45.34 101 ARG A C 1
ATOM 833 O O . ARG A 1 101 ? 15.199 -9.382 -24.689 1.00 45.34 101 ARG A O 1
ATOM 840 N N . LEU A 1 102 ? 13.982 -8.775 -22.881 1.00 44.78 102 LEU A N 1
ATOM 841 C CA . LEU A 1 102 ? 14.002 -10.068 -22.208 1.00 44.78 102 LEU A CA 1
ATOM 842 C C . LEU A 1 102 ? 13.247 -11.064 -23.101 1.00 44.78 102 LEU A C 1
ATOM 844 O O . LEU A 1 102 ? 12.107 -10.794 -23.486 1.00 44.78 102 LEU A O 1
ATOM 848 N N . ARG A 1 103 ? 13.934 -12.137 -23.509 1.00 41.94 103 ARG A N 1
ATOM 849 C CA . ARG A 1 103 ? 13.337 -13.285 -24.208 1.00 41.94 103 ARG A CA 1
ATOM 850 C C . ARG A 1 103 ? 12.482 -14.105 -23.255 1.00 41.94 103 ARG A C 1
ATOM 852 O O . ARG A 1 103 ? 12.883 -14.216 -22.077 1.00 41.94 103 ARG A O 1
#

Secondary structure (DSSP, 8-state):
-HHHHHHHIIIIIISS-GGGG--HHHHHTT---------HHHHHHHHHHHHH-SSS--HHHHHHHHHHHHHHHHHHHHHHHTT-SPPP-PPPPP--TT-----

pLDDT: mean 78.9, std 14.84, range [41.94, 97.25]

Solvent-accessible surface area (backbone atoms only — not comparable to full-atom values): 6580 Å² total; per-residue (Å²): 116,65,69,57,53,54,51,46,41,53,66,53,53,71,69,36,60,72,68,76,74,57,55,65,66,42,59,74,69,69,51,85,82,74,84,74,74,82,48,64,67,64,53,48,52,49,54,50,48,62,71,60,72,44,100,76,59,54,71,67,57,48,53,52,51,50,53,51,50,53,50,52,50,53,53,49,52,51,28,51,74,68,64,67,54,76,79,81,86,70,74,78,79,80,82,56,98,70,66,78,80,82,127

Organism: NCBI:txid1317063

Sequence (103 aa):
MESFWDYFVKTRRDTYDISCWNISGMMKENLEIVNRTNKPLAAYNRRLADIFGAPHPSILNFVDVLKQEAKNYLDQLVDVRHRRQRPPQHAAPCAYLCIPRLR

Mean predicted aligned error: 12.7 Å

Foldseek 3Di:
DVVVVVCCCVVPPVQFPVVVVDCVVVVVVVHDDDPPPVPVVVVVVVVLVVQLVDPDHDPVSNVVSVVVVVVVVVVVVVCVVVVVDDPDPDDDPPPDVDDDPGD

Nearest PDB structures (foldseek):
  4chw-assembly1_B  TM=3.128E-01  e=9.960E+00  Mesorhizobium loti